Protein AF-A0AAV4SF24-F1 (afdb_monomer_lite)

InterPro domains:
  IPR057763 Ubiquitin carboxyl-terminal hydrolase 40, ubiquitin-like domain [PF25822] (1-53)

Structure (mmCIF, N/CA/C/O backbone):
data_AF-A0AAV4SF24-F1
#
_entry.id   AF-A0AAV4SF24-F1
#
loop_
_atom_site.group_PDB
_atom_site.id
_atom_site.type_symbol
_atom_site.label_atom_id
_atom_site.label_alt_id
_atom_site.label_comp_id
_atom_site.label_asym_id
_atom_site.label_entity_id
_atom_site.label_seq_id
_atom_site.pdbx_PDB_ins_code
_atom_site.Cartn_x
_atom_site.Cartn_y
_atom_site.Cartn_z
_atom_site.occupancy
_atom_site.B_iso_or_equiv
_atom_site.auth_seq_id
_atom_site.auth_comp_id
_atom_site.auth_asym_id
_atom_site.auth_atom_id
_atom_site.pdbx_PDB_model_num
ATOM 1 N N . MET A 1 1 ? -24.860 -4.992 15.283 1.00 58.94 1 MET A N 1
ATOM 2 C CA . MET A 1 1 ? -24.586 -3.551 15.070 1.00 58.94 1 MET A CA 1
ATOM 3 C C . MET A 1 1 ? -24.729 -3.196 13.600 1.00 58.94 1 MET A C 1
ATOM 5 O O . MET A 1 1 ? -25.672 -2.489 13.287 1.00 58.94 1 MET A O 1
ATOM 9 N N . LEU A 1 2 ? -23.929 -3.767 12.689 1.00 62.00 2 LEU A N 1
ATOM 10 C CA . LEU A 1 2 ? -24.144 -3.606 11.238 1.00 62.00 2 LEU A CA 1
ATOM 11 C C . LEU A 1 2 ? -25.555 -4.046 10.794 1.00 62.00 2 LEU A C 1
ATOM 13 O O . LEU A 1 2 ? -26.208 -3.340 10.036 1.00 62.00 2 LEU A O 1
ATOM 17 N N . SER A 1 3 ? -26.094 -5.108 11.404 1.00 62.72 3 SER A N 1
ATOM 18 C CA . SER A 1 3 ? -27.477 -5.568 11.199 1.00 62.72 3 SER A CA 1
ATOM 19 C C . SER A 1 3 ? -28.565 -4.535 11.524 1.00 62.72 3 SER A C 1
ATOM 21 O O . SER A 1 3 ? -29.631 -4.577 10.921 1.00 62.72 3 SER A O 1
ATOM 23 N N . ILE A 1 4 ? -28.311 -3.598 12.447 1.00 68.69 4 ILE A N 1
ATOM 24 C CA . ILE A 1 4 ? -29.251 -2.515 12.792 1.00 68.69 4 ILE A CA 1
ATOM 25 C C . ILE A 1 4 ? -29.275 -1.470 11.670 1.00 68.69 4 ILE A C 1
ATOM 27 O O . ILE A 1 4 ? -30.323 -0.914 11.366 1.00 68.69 4 ILE A O 1
ATOM 31 N N . ALA A 1 5 ? -28.130 -1.255 11.018 1.00 65.06 5 ALA A N 1
ATOM 32 C CA . ALA A 1 5 ? -28.003 -0.418 9.829 1.00 65.06 5 ALA A CA 1
ATOM 33 C C . ALA A 1 5 ? -28.356 -1.162 8.522 1.00 65.06 5 ALA A C 1
ATOM 35 O O . ALA A 1 5 ? -28.246 -0.584 7.446 1.00 65.06 5 ALA A O 1
ATOM 36 N N . GLY A 1 6 ? -28.761 -2.439 8.590 1.00 70.62 6 GLY A N 1
ATOM 37 C CA . GLY A 1 6 ? -29.021 -3.274 7.411 1.00 70.62 6 GLY A CA 1
ATOM 38 C C . GLY A 1 6 ? -27.765 -3.645 6.610 1.00 70.62 6 GLY A C 1
ATOM 39 O O . GLY A 1 6 ? -27.873 -4.070 5.463 1.00 70.62 6 GLY A O 1
ATOM 40 N N . LEU A 1 7 ? -26.582 -3.480 7.200 1.00 72.00 7 LEU A N 1
ATOM 41 C CA . LEU A 1 7 ? -25.290 -3.732 6.572 1.00 72.00 7 LEU A CA 1
ATOM 42 C C . LEU A 1 7 ? -24.773 -5.122 6.955 1.00 72.00 7 LEU A C 1
ATOM 44 O O . LEU A 1 7 ? -24.902 -5.546 8.104 1.00 72.00 7 LEU A O 1
ATOM 48 N N . ASN A 1 8 ? -24.164 -5.816 5.993 1.00 65.56 8 ASN A N 1
ATOM 49 C CA . ASN A 1 8 ? -23.582 -7.146 6.163 1.00 65.56 8 ASN A CA 1
ATOM 50 C C . ASN A 1 8 ? -22.185 -7.207 5.523 1.00 65.56 8 ASN A C 1
ATOM 52 O O . ASN A 1 8 ? -21.940 -6.564 4.502 1.00 65.56 8 ASN A O 1
ATOM 56 N N . GLY A 1 9 ? -21.306 -8.033 6.095 1.00 68.06 9 GLY A N 1
ATOM 57 C CA . GLY A 1 9 ? -19.954 -8.299 5.588 1.00 68.06 9 GLY A CA 1
ATOM 58 C C . GLY A 1 9 ? -18.859 -7.407 6.182 1.00 68.06 9 GLY A C 1
ATOM 59 O O . GLY A 1 9 ? -19.124 -6.545 7.017 1.00 68.06 9 GLY A O 1
ATOM 60 N N . ASP A 1 10 ? -17.629 -7.615 5.704 1.00 66.94 10 ASP A N 1
ATOM 61 C CA . ASP A 1 10 ? -16.391 -7.030 6.259 1.00 66.94 10 ASP A CA 1
ATOM 62 C C . ASP A 1 10 ? -15.977 -5.715 5.568 1.00 66.94 10 ASP A C 1
ATOM 64 O O . ASP A 1 10 ? -14.855 -5.231 5.715 1.00 66.94 10 ASP A O 1
ATOM 68 N N . ALA A 1 11 ? -16.879 -5.146 4.767 1.00 69.38 11 ALA A N 1
ATOM 69 C CA . ALA A 1 11 ? -16.660 -3.924 3.994 1.00 69.38 11 ALA A CA 1
ATOM 70 C C . ALA A 1 11 ? -17.030 -2.650 4.769 1.00 69.38 11 ALA A C 1
ATOM 72 O O . ALA A 1 11 ? -17.145 -1.587 4.169 1.00 69.38 11 ALA A O 1
ATOM 73 N N . TRP A 1 12 ? -17.253 -2.749 6.078 1.00 74.88 12 TRP A N 1
ATOM 74 C CA . TRP A 1 12 ? -17.716 -1.643 6.907 1.00 74.88 12 TRP A CA 1
ATOM 75 C C . TRP A 1 12 ? -16.908 -1.574 8.189 1.00 74.88 12 TRP A C 1
ATOM 77 O O . TRP A 1 12 ? -16.626 -2.598 8.811 1.00 74.88 12 TRP A O 1
ATOM 87 N N . HIS A 1 13 ? -16.599 -0.360 8.623 1.00 73.62 13 HIS A N 1
ATOM 88 C CA . HIS A 1 13 ? -15.942 -0.134 9.898 1.00 73.62 13 HIS A CA 1
ATOM 89 C C . HIS A 1 13 ? -16.548 1.037 10.656 1.00 73.62 13 HIS A C 1
ATOM 91 O O . HIS A 1 13 ? -17.236 1.889 10.092 1.00 73.62 13 HIS A O 1
ATOM 97 N N . LEU A 1 14 ? -16.298 1.062 11.963 1.00 76.38 14 LEU A N 1
ATOM 98 C CA . LEU A 1 14 ? -16.835 2.069 12.862 1.00 76.38 14 LEU A CA 1
ATOM 99 C C . LEU A 1 14 ? -15.742 3.085 13.211 1.00 76.38 14 LEU A C 1
ATOM 101 O O . LEU A 1 14 ? -14.572 2.734 13.390 1.00 76.38 14 LEU A O 1
ATOM 105 N N . ARG A 1 15 ? -16.116 4.358 13.313 1.00 75.56 15 ARG A N 1
ATOM 106 C CA . ARG A 1 15 ? -15.267 5.403 13.889 1.00 75.56 15 ARG A CA 1
ATOM 107 C C . ARG A 1 15 ? -16.042 6.185 14.936 1.00 75.56 15 ARG A C 1
ATOM 109 O O . ARG A 1 15 ? -17.243 6.412 14.782 1.00 75.56 15 ARG A O 1
ATOM 116 N N . LYS A 1 16 ? -15.353 6.633 15.983 1.00 79.31 16 LYS A N 1
ATOM 117 C CA . LYS A 1 16 ? -15.875 7.685 16.859 1.00 79.31 16 LYS A CA 1
ATOM 118 C C . LYS A 1 16 ? -15.962 8.982 16.070 1.00 79.31 16 LYS A C 1
ATOM 120 O O . LYS A 1 16 ? -15.146 9.226 15.179 1.00 79.31 16 LYS A O 1
ATOM 125 N N . THR A 1 17 ? -16.926 9.818 16.418 1.00 77.69 17 THR A N 1
ATOM 126 C CA . THR A 1 17 ? -17.007 11.178 15.888 1.00 77.69 17 THR A CA 1
ATOM 127 C C . THR A 1 17 ? -16.715 12.200 16.974 1.00 77.69 17 THR A C 1
ATOM 129 O O . THR A 1 17 ? -17.092 12.004 18.131 1.00 77.69 17 THR A O 1
ATOM 132 N N . ASN A 1 18 ? -16.085 13.317 16.612 1.00 75.75 18 ASN A N 1
ATOM 133 C CA . ASN A 1 18 ? -16.042 14.483 17.491 1.00 75.75 18 ASN A CA 1
ATOM 134 C C . ASN A 1 18 ? -17.443 15.114 17.638 1.00 75.75 18 ASN A C 1
ATOM 136 O O . ASN A 1 18 ? -18.414 14.696 17.008 1.00 75.75 18 ASN A O 1
ATOM 140 N N . TRP A 1 19 ? -17.550 16.155 18.466 1.00 72.38 19 TRP A N 1
ATOM 141 C CA . TRP A 1 19 ? -18.807 16.888 18.670 1.00 72.38 19 TRP A CA 1
ATOM 142 C C . TRP A 1 19 ? -19.406 17.461 17.371 1.00 72.38 19 TRP A C 1
ATOM 144 O O . TRP A 1 19 ? -20.617 17.633 17.270 1.00 72.38 19 TRP A O 1
ATOM 154 N N . CYS A 1 20 ? -18.565 17.733 16.370 1.00 71.62 20 CYS A N 1
ATOM 155 C CA . CYS A 1 20 ? -18.965 18.249 15.063 1.00 71.62 20 CYS A CA 1
ATOM 156 C C . CYS A 1 20 ? -19.341 17.142 14.058 1.00 71.62 20 CYS A C 1
ATOM 158 O O . CYS A 1 20 ? -19.671 17.459 12.919 1.00 71.62 20 CYS A O 1
ATOM 160 N N . GLY A 1 21 ? -19.300 15.864 14.454 1.00 66.50 21 GLY A N 1
ATOM 161 C CA . GLY A 1 21 ? -19.617 14.727 13.585 1.00 66.50 21 GLY A CA 1
ATOM 162 C C . GLY A 1 21 ? -18.462 14.258 12.694 1.00 66.50 21 GLY A C 1
ATOM 163 O O . GLY A 1 21 ? -18.669 13.398 11.841 1.00 66.50 21 GLY A O 1
ATOM 164 N N . GLU A 1 22 ? -17.248 14.781 12.873 1.00 72.38 22 GLU A N 1
ATOM 165 C CA . GLU A 1 22 ? -16.089 14.374 12.073 1.00 72.38 22 GLU A CA 1
ATOM 166 C C . GLU A 1 22 ? -15.452 13.098 12.641 1.00 72.38 22 GLU A C 1
ATOM 168 O O . GLU A 1 22 ? -15.314 12.982 13.865 1.00 72.38 22 GLU A O 1
ATOM 173 N N . PRO A 1 23 ? -15.028 12.151 11.786 1.00 73.38 23 PRO A N 1
ATOM 174 C CA . PRO A 1 23 ? -14.437 10.892 12.223 1.00 73.38 23 PRO A CA 1
ATOM 175 C C . PRO A 1 23 ? -13.079 11.120 12.903 1.00 73.38 23 PRO A C 1
ATOM 177 O O . PRO A 1 23 ? -12.188 11.745 12.330 1.00 73.38 23 PRO A O 1
ATOM 180 N N . THR A 1 24 ? -12.900 10.580 14.108 1.00 73.94 24 THR A N 1
ATOM 181 C CA . THR A 1 24 ? -11.680 10.735 14.915 1.00 73.94 24 THR A CA 1
ATOM 182 C C . THR A 1 24 ? -10.961 9.411 15.135 1.00 73.94 24 THR A C 1
ATOM 184 O O . THR A 1 24 ? -9.950 9.135 14.494 1.00 73.94 24 THR A O 1
ATOM 187 N N . GLU A 1 25 ? -11.458 8.593 16.057 1.00 71.69 25 GLU A N 1
ATOM 188 C CA . GLU A 1 25 ? -10.808 7.354 16.471 1.00 71.69 25 GLU A CA 1
ATOM 189 C C . GLU A 1 25 ? -11.403 6.169 15.715 1.00 71.69 25 GLU A C 1
ATOM 191 O O . GLU A 1 25 ? -12.621 6.014 15.629 1.00 71.69 25 GLU A O 1
ATOM 196 N N . GLN A 1 26 ? -10.533 5.340 15.147 1.00 69.69 26 GLN A N 1
ATOM 197 C CA . GLN A 1 26 ? -10.937 4.137 14.440 1.00 69.69 26 GLN A CA 1
ATOM 198 C C . GLN A 1 26 ? -11.147 2.987 15.411 1.00 69.69 26 GLN A C 1
ATOM 200 O O . GLN A 1 26 ? -10.272 2.693 16.223 1.00 69.69 26 GLN A O 1
ATOM 205 N N . LEU A 1 27 ? -12.287 2.323 15.258 1.00 68.38 27 LEU A N 1
ATOM 206 C CA . LEU A 1 27 ? -12.701 1.216 16.093 1.00 68.38 27 LEU A CA 1
ATOM 207 C C . LEU A 1 27 ? -12.433 -0.118 15.373 1.00 68.38 27 LEU A C 1
ATOM 209 O O . LEU A 1 27 ? -12.846 -0.336 14.231 1.00 68.38 27 LEU A O 1
ATOM 213 N N . SER A 1 28 ? -11.659 -0.976 16.027 1.00 61.16 28 SER A N 1
ATOM 214 C CA . SER A 1 28 ? -11.291 -2.337 15.660 1.00 61.16 28 SER A CA 1
ATOM 215 C C . SER A 1 28 ? -12.329 -3.318 16.209 1.00 61.16 28 SER A C 1
ATOM 217 O O . SER A 1 28 ? -12.232 -3.782 17.343 1.00 61.16 28 SER A O 1
ATOM 219 N N . LEU A 1 29 ? -13.266 -3.724 15.355 1.00 62.81 29 LEU A N 1
ATOM 220 C CA . LEU A 1 29 ? -14.307 -4.702 15.692 1.00 62.81 29 LEU A CA 1
ATOM 221 C C . LEU A 1 29 ? -13.832 -6.172 15.639 1.00 62.81 29 LEU A C 1
ATOM 223 O O . LEU A 1 29 ? -14.670 -7.074 15.629 1.00 62.81 29 LEU A O 1
ATOM 227 N N . ASP A 1 30 ? -12.517 -6.434 15.601 1.00 56.25 30 ASP A N 1
ATOM 228 C CA . ASP A 1 30 ? -11.919 -7.781 15.541 1.00 56.25 30 ASP A CA 1
ATOM 229 C C . ASP A 1 30 ? -12.173 -8.579 16.839 1.00 56.25 30 ASP A C 1
ATOM 231 O O . ASP A 1 30 ? -11.292 -8.753 17.679 1.00 56.25 30 ASP A O 1
ATOM 235 N N . GLY A 1 31 ? -13.403 -9.070 17.018 1.00 51.69 31 GLY A N 1
ATOM 236 C CA . GLY A 1 31 ? -13.809 -9.930 18.136 1.00 51.69 31 GLY A CA 1
ATOM 237 C C . GLY A 1 31 ? -13.926 -9.231 19.494 1.00 51.69 31 GLY A C 1
ATOM 238 O O . GLY A 1 31 ? -14.080 -9.909 20.508 1.00 51.69 31 GLY A O 1
ATOM 239 N N . VAL A 1 32 ? -13.857 -7.901 19.516 1.00 54.00 32 VAL A N 1
ATOM 240 C CA . VAL A 1 32 ? -13.859 -7.071 20.725 1.00 54.00 32 VAL A CA 1
ATOM 241 C C . VAL A 1 32 ? -15.213 -6.369 20.856 1.00 54.00 32 VAL A C 1
ATOM 243 O O . VAL A 1 32 ? -15.800 -5.940 19.859 1.00 54.00 32 VAL A O 1
ATOM 246 N N . THR A 1 33 ? -15.762 -6.309 22.071 1.00 57.72 33 THR A N 1
ATOM 247 C CA . THR A 1 33 ? -17.051 -5.642 22.304 1.00 57.72 33 THR A CA 1
ATOM 248 C C . THR A 1 33 ? -16.870 -4.123 22.316 1.00 57.72 33 THR A C 1
ATOM 250 O O . THR A 1 33 ? -15.799 -3.623 22.635 1.00 57.72 33 THR A O 1
ATOM 253 N N . ILE A 1 34 ? -17.911 -3.353 21.983 1.00 57.78 34 ILE A N 1
ATOM 254 C CA . ILE A 1 34 ? -17.844 -1.876 22.008 1.00 57.78 34 ILE A CA 1
ATOM 255 C C . ILE A 1 34 ? -17.459 -1.343 23.400 1.00 57.78 34 ILE A C 1
ATOM 257 O O . ILE A 1 34 ? -16.804 -0.307 23.513 1.00 57.78 34 ILE A O 1
ATOM 261 N N . ASP A 1 35 ? -17.812 -2.090 24.447 1.00 57.09 35 ASP A N 1
ATOM 262 C CA . ASP A 1 35 ? -17.460 -1.787 25.834 1.00 57.09 35 ASP A CA 1
ATOM 263 C C . ASP A 1 35 ? -15.942 -1.871 26.081 1.00 57.09 35 ASP A C 1
ATOM 265 O O . ASP A 1 35 ? -15.389 -1.087 26.855 1.00 57.09 35 ASP A O 1
ATOM 269 N N . ASP A 1 36 ? -15.244 -2.760 25.371 1.00 57.97 36 ASP A N 1
ATOM 270 C CA . ASP A 1 36 ? -13.788 -2.915 25.444 1.00 57.97 36 ASP A CA 1
ATOM 271 C C . ASP A 1 36 ? -13.037 -1.830 24.644 1.00 57.97 36 ASP A C 1
ATOM 273 O O . ASP A 1 36 ? -11.848 -1.596 24.867 1.00 57.97 36 ASP A O 1
ATOM 277 N N . GLU A 1 37 ? -13.717 -1.117 23.739 1.00 61.72 37 GLU A N 1
ATOM 278 C CA . GLU A 1 37 ? -13.140 -0.040 22.921 1.00 61.72 37 GLU A CA 1
ATOM 279 C C . GLU A 1 37 ? -13.241 1.363 23.546 1.00 61.72 37 GLU A C 1
ATOM 281 O O . GLU A 1 37 ? -13.063 2.397 22.883 1.00 61.72 37 GLU A O 1
ATOM 286 N N . ASN A 1 38 ? -13.475 1.417 24.861 1.00 62.75 38 ASN A N 1
ATOM 287 C CA . ASN A 1 38 ? -13.535 2.662 25.628 1.00 62.75 38 ASN A CA 1
ATOM 288 C C . ASN A 1 38 ? -14.555 3.656 25.033 1.00 62.75 38 ASN A C 1
ATOM 290 O O . ASN A 1 38 ? -14.321 4.868 25.022 1.00 62.75 38 ASN A O 1
ATOM 294 N N . VAL A 1 39 ? -15.652 3.133 24.476 1.00 67.12 39 VAL A N 1
ATOM 295 C CA . VAL A 1 39 ? -16.786 3.925 23.999 1.00 67.12 39 VAL A CA 1
ATOM 296 C C . VAL A 1 39 ? -17.681 4.229 25.193 1.00 67.12 39 VAL A C 1
ATOM 298 O O . VAL A 1 39 ? -18.156 3.325 25.880 1.00 67.12 39 VAL A O 1
ATOM 301 N N . LYS A 1 40 ? -17.900 5.512 25.477 1.00 70.88 40 LYS A N 1
ATOM 302 C CA . LYS A 1 40 ? -18.718 5.942 26.621 1.00 70.88 40 LYS A CA 1
ATOM 303 C C . LYS A 1 40 ? -20.170 6.161 26.218 1.00 70.88 40 LYS A C 1
ATOM 305 O O . LYS A 1 40 ? -20.488 6.511 25.084 1.00 70.88 40 LYS A O 1
ATOM 310 N N . HIS A 1 41 ? -21.071 6.012 27.188 1.00 68.00 41 HIS A N 1
ATOM 311 C CA . HIS A 1 41 ? -22.482 6.330 26.994 1.00 68.00 41 HIS A CA 1
ATOM 312 C C . HIS A 1 41 ? -22.653 7.804 26.580 1.00 68.00 41 HIS A C 1
ATOM 314 O O . HIS A 1 41 ? -22.213 8.701 27.299 1.00 68.00 41 HIS A O 1
ATOM 320 N N . GLY A 1 42 ? -23.290 8.039 25.429 1.00 71.25 42 GLY A N 1
ATOM 321 C CA . GLY A 1 42 ? -23.486 9.372 24.846 1.00 71.25 42 GLY A CA 1
ATOM 322 C C . GLY A 1 42 ? -22.470 9.770 23.768 1.00 71.25 42 GLY A C 1
ATOM 323 O O . GLY A 1 42 ? -22.599 10.855 23.206 1.00 71.25 42 GLY A O 1
ATOM 324 N N . GLU A 1 43 ? -21.483 8.925 23.453 1.00 73.62 43 GLU A N 1
ATOM 325 C CA . GLU A 1 43 ? -20.592 9.142 22.307 1.00 73.62 43 GLU A CA 1
ATOM 326 C C . GLU A 1 43 ? -21.286 8.793 20.981 1.00 73.62 43 GLU A C 1
ATOM 328 O O . GLU A 1 43 ? -22.034 7.819 20.881 1.00 73.62 43 GLU A O 1
ATOM 333 N N . ASN A 1 44 ? -21.024 9.599 19.949 1.00 77.75 44 ASN A N 1
ATOM 334 C CA . ASN A 1 44 ? -21.552 9.394 18.604 1.00 77.75 44 ASN A CA 1
ATOM 335 C C . ASN A 1 44 ? -20.572 8.556 17.770 1.00 77.75 44 ASN A C 1
ATOM 337 O O . ASN A 1 44 ? -19.356 8.777 17.800 1.00 77.75 44 ASN A O 1
ATOM 341 N N . LEU A 1 45 ? -21.118 7.601 17.018 1.00 78.31 45 LEU A N 1
ATOM 342 C CA . LEU A 1 45 ? -20.371 6.677 16.169 1.00 78.31 45 LEU A CA 1
ATOM 343 C C . LEU A 1 45 ? -20.846 6.823 14.723 1.00 78.31 45 LEU A C 1
ATOM 345 O O . LEU A 1 45 ? -22.044 6.961 14.472 1.00 78.31 45 LEU A O 1
ATOM 349 N N . ILE A 1 46 ? -19.913 6.751 13.779 1.00 78.75 46 ILE A N 1
ATOM 350 C CA . ILE A 1 46 ? -20.197 6.733 12.345 1.00 78.75 46 ILE A CA 1
ATOM 351 C C . ILE A 1 46 ? -19.759 5.401 11.744 1.00 78.75 46 ILE A C 1
ATOM 353 O O . ILE A 1 46 ? -18.708 4.860 12.093 1.00 78.75 46 ILE A O 1
ATOM 357 N N . ILE A 1 47 ? -20.580 4.875 10.838 1.00 77.62 47 ILE A N 1
ATOM 358 C CA . ILE A 1 47 ? -20.246 3.716 10.013 1.00 77.62 47 ILE A CA 1
ATOM 359 C C . ILE A 1 47 ? -19.679 4.241 8.696 1.00 77.62 47 ILE A C 1
ATOM 361 O O . ILE A 1 47 ? -20.312 5.071 8.044 1.00 77.62 47 ILE A O 1
ATOM 365 N N . MET A 1 48 ? -18.506 3.755 8.305 1.00 73.19 48 MET A N 1
ATOM 366 C CA . MET A 1 48 ? -17.879 4.084 7.028 1.00 73.19 48 MET A CA 1
ATOM 367 C C . MET A 1 48 ? -17.647 2.823 6.202 1.00 73.19 48 MET A C 1
ATOM 369 O O . MET A 1 48 ? -17.370 1.749 6.742 1.00 73.19 48 MET A O 1
ATOM 373 N N . GLU A 1 49 ? -17.767 2.966 4.886 1.00 75.56 49 GLU A N 1
ATOM 374 C CA . GLU A 1 49 ? -17.430 1.916 3.929 1.00 75.56 49 GLU A CA 1
ATOM 375 C C . GLU A 1 49 ? -15.903 1.752 3.838 1.00 75.56 49 GLU A C 1
ATOM 377 O O . GLU A 1 49 ? -15.148 2.723 3.922 1.00 75.56 49 GLU A O 1
ATOM 382 N N . GLY A 1 50 ? -15.445 0.513 3.689 1.00 66.94 50 GLY A N 1
ATOM 383 C CA . GLY A 1 50 ? -14.042 0.126 3.597 1.00 66.94 50 GLY A CA 1
ATOM 384 C C . GLY A 1 50 ? -13.642 -0.891 4.664 1.00 66.94 50 GLY A C 1
ATOM 385 O O . GLY A 1 50 ? -14.054 -0.805 5.823 1.00 66.94 50 GLY A O 1
ATOM 386 N N . ARG A 1 51 ? -12.798 -1.849 4.270 1.00 67.88 51 ARG A N 1
ATOM 387 C CA . ARG A 1 51 ? -12.156 -2.785 5.196 1.00 67.88 51 ARG A CA 1
ATOM 388 C C . ARG A 1 51 ? -10.949 -2.107 5.831 1.00 67.88 51 ARG A C 1
ATOM 390 O O . ARG A 1 51 ? -10.115 -1.537 5.131 1.00 67.88 51 ARG A O 1
ATOM 397 N N . LEU A 1 52 ? -10.844 -2.188 7.152 1.00 65.06 52 LEU A N 1
ATOM 398 C CA . LEU A 1 52 ? -9.655 -1.717 7.848 1.00 65.06 52 LEU A CA 1
ATOM 399 C C . LEU A 1 52 ? -8.531 -2.744 7.704 1.00 65.06 52 LEU A C 1
ATOM 401 O O . LEU A 1 52 ? -8.793 -3.939 7.867 1.00 65.06 52 LEU A O 1
ATOM 405 N N . PRO A 1 53 ? -7.287 -2.305 7.448 1.00 65.31 53 PRO A N 1
ATOM 406 C CA . PRO A 1 53 ? -6.140 -3.190 7.561 1.00 65.31 53 PRO A CA 1
ATOM 407 C C . PRO A 1 53 ? -6.109 -3.754 8.980 1.00 65.31 53 PRO A C 1
ATOM 409 O O . PRO A 1 53 ? -6.302 -3.008 9.949 1.00 65.31 53 PRO A O 1
ATOM 412 N N . VAL A 1 54 ? -5.850 -5.055 9.110 1.00 71.81 54 VAL A N 1
ATOM 413 C CA . VAL A 1 54 ? -5.705 -5.685 10.429 1.00 71.81 54 VAL A CA 1
ATOM 414 C C . VAL A 1 54 ? -4.621 -4.938 11.208 1.00 71.81 54 VAL A C 1
ATOM 416 O O . VAL A 1 54 ? -3.630 -4.479 10.631 1.00 71.81 54 VAL A O 1
ATOM 419 N N . LYS A 1 55 ? -4.776 -4.789 12.527 1.00 72.62 55 LYS A N 1
ATOM 420 C CA . LYS A 1 55 ? -3.785 -4.083 13.352 1.00 72.62 55 LYS A CA 1
ATOM 421 C C . LYS A 1 55 ? -2.379 -4.632 13.086 1.00 72.62 55 LYS A C 1
ATOM 423 O O . LYS A 1 55 ? -2.107 -5.811 13.285 1.00 72.62 55 LYS A O 1
ATOM 428 N N . GLY A 1 56 ? -1.475 -3.750 12.664 1.00 78.75 56 GLY A N 1
ATOM 429 C CA . GLY A 1 56 ? -0.113 -4.131 12.289 1.00 78.75 56 GLY A CA 1
ATOM 430 C C . GLY A 1 56 ? 0.117 -4.284 10.786 1.00 78.75 56 GLY A C 1
ATOM 431 O O . GLY A 1 56 ? 1.267 -4.434 10.398 1.00 78.75 56 GLY A O 1
ATOM 432 N N . TYR A 1 57 ? -0.913 -4.178 9.949 1.00 83.94 57 TYR A N 1
ATOM 433 C CA . TYR A 1 57 ? -0.816 -4.176 8.490 1.00 83.94 57 TYR A CA 1
ATOM 434 C C . TYR A 1 57 ? -0.999 -2.767 7.918 1.00 83.94 57 TYR A C 1
ATOM 436 O O . TYR A 1 57 ? -1.567 -1.879 8.555 1.00 83.94 57 TYR A O 1
ATOM 444 N N . LEU A 1 58 ? -0.451 -2.561 6.726 1.00 86.19 58 LEU A N 1
ATOM 445 C CA . LEU A 1 58 ? -0.488 -1.328 5.954 1.00 86.19 58 LEU A CA 1
ATOM 446 C C . LEU A 1 58 ? -1.072 -1.623 4.577 1.00 86.19 58 LEU A C 1
ATOM 448 O O . LEU A 1 58 ? -0.709 -2.630 3.968 1.00 86.19 58 LEU A O 1
ATOM 452 N N . THR A 1 59 ? -1.925 -0.730 4.082 1.00 87.75 59 THR A N 1
ATOM 453 C CA . THR A 1 59 ? -2.508 -0.799 2.737 1.00 87.75 59 THR A CA 1
ATOM 454 C C . THR A 1 59 ? -1.981 0.333 1.869 1.00 87.75 59 THR A C 1
ATOM 456 O O . THR A 1 59 ? -2.029 1.494 2.268 1.00 87.75 59 THR A O 1
ATOM 459 N N . PHE A 1 60 ? -1.491 0.004 0.676 1.00 87.31 60 PHE A N 1
ATOM 460 C CA . PHE A 1 60 ? -0.949 0.969 -0.280 1.00 87.31 60 PHE A CA 1
ATOM 461 C C . PHE A 1 60 ? -1.619 0.818 -1.638 1.00 87.31 60 PHE A C 1
ATOM 463 O O . PHE A 1 60 ? -1.702 -0.296 -2.158 1.00 87.31 60 PHE A O 1
ATOM 470 N N . SER A 1 61 ? -2.001 1.933 -2.255 1.00 87.25 61 SER A N 1
ATOM 471 C CA . SER A 1 61 ? -2.271 1.977 -3.690 1.00 87.25 61 SER A CA 1
ATOM 472 C C . SER A 1 61 ? -0.948 2.126 -4.437 1.00 87.25 61 SER A C 1
ATOM 474 O O . SER A 1 61 ? -0.242 3.127 -4.309 1.00 87.25 61 SER A O 1
ATOM 476 N N . ILE A 1 62 ? -0.589 1.133 -5.245 1.00 88.94 62 ILE A N 1
ATOM 477 C CA . ILE A 1 62 ? 0.649 1.152 -6.019 1.00 88.94 62 ILE A CA 1
ATOM 478 C C . ILE A 1 62 ? 0.382 1.766 -7.388 1.00 88.94 62 ILE A C 1
ATOM 480 O O . ILE A 1 62 ? -0.446 1.281 -8.161 1.00 88.94 62 ILE A O 1
ATOM 484 N N . TRP A 1 63 ? 1.143 2.810 -7.706 1.00 85.69 63 TRP A N 1
ATOM 485 C CA . TRP A 1 63 ? 1.071 3.524 -8.974 1.00 85.69 63 TRP A CA 1
ATOM 486 C C . TRP A 1 63 ? 2.413 3.459 -9.694 1.00 85.69 63 TRP A C 1
ATOM 488 O O . TRP A 1 63 ? 3.470 3.683 -9.098 1.00 85.69 63 TRP A O 1
ATOM 498 N N . LEU A 1 64 ? 2.369 3.184 -10.992 1.00 80.50 64 LEU A N 1
ATOM 499 C CA . LEU A 1 64 ? 3.503 3.335 -11.885 1.00 80.50 64 LEU A CA 1
ATOM 500 C C . LEU A 1 64 ? 3.508 4.765 -12.421 1.00 80.50 64 LEU A C 1
ATOM 502 O O . LEU A 1 64 ? 2.567 5.185 -13.095 1.00 80.50 64 LEU A O 1
ATOM 506 N N . PHE A 1 65 ? 4.576 5.502 -12.124 1.00 72.81 65 PHE A N 1
ATOM 507 C CA . PHE A 1 65 ? 4.831 6.803 -12.730 1.00 72.81 65 PHE A CA 1
ATOM 508 C C . PHE A 1 65 ? 5.709 6.617 -13.970 1.00 72.81 65 PHE A C 1
ATOM 510 O O . PHE A 1 65 ? 6.867 6.209 -13.833 1.00 72.81 65 PHE A O 1
ATOM 517 N N . PRO A 1 66 ? 5.177 6.882 -15.172 1.00 64.19 66 PRO A N 1
ATOM 518 C CA . PRO A 1 66 ? 5.944 6.795 -16.401 1.00 64.19 66 PRO A CA 1
ATOM 519 C C . PRO A 1 66 ? 6.964 7.940 -16.487 1.00 64.19 66 PRO A C 1
ATOM 521 O O . PRO A 1 66 ? 6.642 9.044 -16.910 1.00 64.19 66 PRO A O 1
ATOM 524 N N . THR A 1 67 ? 8.218 7.705 -16.104 1.00 54.94 67 THR A N 1
ATOM 525 C CA . THR A 1 67 ? 9.317 8.658 -16.354 1.00 54.94 67 THR A CA 1
ATOM 526 C C . THR A 1 67 ? 9.833 8.467 -17.786 1.00 54.94 67 THR A C 1
ATOM 528 O O . THR A 1 67 ? 10.937 7.972 -18.004 1.00 54.94 67 THR A O 1
ATOM 531 N N . PHE A 1 68 ? 9.007 8.774 -18.789 1.00 54.94 68 PHE A N 1
ATOM 532 C CA . PHE A 1 68 ? 9.299 8.484 -20.204 1.00 54.94 68 PHE A CA 1
ATOM 533 C C . PHE A 1 68 ? 9.814 9.685 -21.004 1.00 54.94 68 PHE A C 1
ATOM 535 O O . PHE A 1 68 ? 9.623 9.746 -22.215 1.00 54.94 68 PHE A O 1
ATOM 542 N N . GLU A 1 69 ? 10.537 10.616 -20.380 1.00 48.44 69 GLU A N 1
ATOM 543 C CA . GLU A 1 69 ? 11.084 11.787 -21.087 1.00 48.44 69 GLU A CA 1
ATOM 544 C C . GLU A 1 69 ? 12.130 11.448 -22.174 1.00 48.44 69 GLU A C 1
ATOM 546 O O . GLU A 1 69 ? 12.560 12.343 -22.892 1.00 48.44 69 GLU A O 1
ATOM 551 N N . ASN A 1 70 ? 12.546 10.181 -22.341 1.00 43.19 70 ASN A N 1
ATOM 552 C CA . ASN A 1 70 ? 13.684 9.840 -23.208 1.00 43.19 70 ASN A CA 1
ATOM 553 C C . ASN A 1 70 ? 13.485 8.683 -24.209 1.00 43.19 70 ASN A C 1
ATOM 555 O O . ASN A 1 70 ? 14.417 8.379 -24.951 1.00 43.19 70 ASN A O 1
ATOM 559 N N . ILE A 1 71 ? 12.313 8.035 -24.277 1.00 48.84 71 ILE A N 1
ATOM 560 C CA . ILE A 1 71 ? 12.110 6.900 -25.210 1.00 48.84 71 ILE A CA 1
ATOM 561 C C . ILE A 1 71 ? 11.881 7.390 -26.652 1.00 48.84 71 ILE A C 1
ATOM 563 O O . ILE A 1 71 ? 12.275 6.730 -27.608 1.00 48.84 71 ILE A O 1
ATOM 567 N N . SER A 1 72 ? 11.338 8.596 -26.844 1.00 44.94 72 SER A N 1
ATOM 568 C CA . SER A 1 72 ? 11.039 9.124 -28.183 1.00 44.94 72 SER A CA 1
ATOM 569 C C . SER A 1 72 ? 12.268 9.540 -29.008 1.00 44.94 72 SER A C 1
ATOM 571 O O . SER A 1 72 ? 12.119 9.799 -30.201 1.00 44.94 72 SER A O 1
ATOM 573 N N . ASN A 1 73 ? 13.475 9.579 -28.424 1.00 41.06 73 ASN A N 1
ATOM 574 C CA . ASN A 1 73 ? 14.690 10.031 -29.117 1.00 41.06 73 ASN A CA 1
ATOM 575 C C . ASN A 1 73 ? 15.753 8.948 -29.369 1.00 41.06 73 ASN A C 1
ATOM 577 O O . ASN A 1 73 ? 16.712 9.222 -30.090 1.00 41.06 73 ASN A O 1
ATOM 581 N N . SER A 1 74 ? 15.603 7.712 -28.883 1.00 41.41 74 SER A N 1
ATOM 582 C CA . SER A 1 74 ? 16.575 6.640 -29.154 1.00 41.41 74 SER A CA 1
ATOM 583 C C . SER A 1 74 ? 16.257 5.861 -30.437 1.00 41.41 74 SER A C 1
ATOM 585 O O . SER A 1 74 ? 16.277 4.631 -30.483 1.00 41.41 74 SER A O 1
ATOM 587 N N . LYS A 1 75 ? 16.057 6.566 -31.559 1.00 45.94 75 LYS A N 1
ATOM 588 C CA . LYS A 1 75 ? 16.315 5.926 -32.854 1.00 45.94 75 LYS A CA 1
ATOM 589 C C . LYS A 1 75 ? 17.825 5.741 -32.998 1.00 45.94 75 LYS A C 1
ATOM 591 O O . LYS A 1 75 ? 18.542 6.703 -33.249 1.00 45.94 75 LYS A O 1
ATOM 596 N N . ARG A 1 76 ? 18.222 4.463 -32.991 1.00 44.31 76 ARG A N 1
ATOM 597 C CA . ARG A 1 76 ? 19.492 3.862 -33.448 1.00 44.31 76 ARG A CA 1
ATOM 598 C C . ARG A 1 76 ? 20.512 3.575 -32.347 1.00 44.31 76 ARG A C 1
ATOM 600 O O . ARG A 1 76 ? 21.341 4.407 -32.008 1.00 44.31 76 ARG A O 1
ATOM 607 N N . GLY A 1 77 ? 20.540 2.299 -31.964 1.00 42.75 77 GLY A N 1
ATOM 608 C CA . GLY A 1 77 ? 21.803 1.604 -31.736 1.00 42.75 77 GLY A CA 1
ATOM 609 C C . GLY A 1 77 ? 22.134 1.278 -30.290 1.00 42.75 77 GLY A C 1
ATOM 610 O O . GLY A 1 77 ? 23.160 1.727 -29.811 1.00 42.75 77 GLY A O 1
ATOM 611 N N . SER A 1 78 ? 21.318 0.469 -29.619 1.00 43.28 78 SER A N 1
ATOM 612 C CA . SER A 1 78 ? 21.799 -0.615 -28.751 1.00 43.28 78 SER A CA 1
ATOM 613 C C . SER A 1 78 ? 20.588 -1.386 -28.236 1.00 43.28 78 SER A C 1
ATOM 615 O O . SER A 1 78 ? 19.621 -0.779 -27.790 1.00 43.28 78 SER A O 1
ATOM 617 N N . MET A 1 79 ? 20.637 -2.712 -28.341 1.00 50.47 79 MET A N 1
ATOM 618 C CA . MET A 1 79 ? 19.725 -3.635 -27.664 1.00 50.47 79 MET A CA 1
ATOM 619 C C . MET A 1 79 ? 19.604 -3.264 -26.183 1.00 50.47 79 MET A C 1
ATOM 621 O O . MET A 1 79 ? 20.620 -3.247 -25.493 1.00 50.47 79 MET A O 1
ATOM 625 N N . ASP A 1 80 ? 18.383 -3.044 -25.703 1.00 47.22 80 ASP A N 1
ATOM 626 C CA . ASP A 1 80 ? 18.044 -3.247 -24.297 1.00 47.22 80 ASP A CA 1
ATOM 627 C C . ASP A 1 80 ? 16.657 -3.901 -24.249 1.00 47.22 80 ASP A C 1
ATOM 629 O O . ASP A 1 80 ? 15.630 -3.282 -24.515 1.00 47.22 80 ASP A O 1
ATOM 633 N N . ASP A 1 81 ? 16.650 -5.200 -23.956 1.00 48.75 81 ASP A N 1
ATOM 634 C CA . ASP A 1 81 ? 15.485 -6.099 -23.861 1.00 48.75 81 ASP A CA 1
ATOM 635 C C . ASP A 1 81 ? 14.385 -5.541 -22.922 1.00 48.75 81 ASP A C 1
ATOM 637 O O . ASP A 1 81 ? 13.189 -5.786 -23.075 1.00 48.75 81 ASP A O 1
ATOM 641 N N . LEU A 1 82 ? 14.792 -4.684 -21.977 1.00 50.84 82 LEU A N 1
ATOM 642 C CA . LEU A 1 82 ? 13.916 -3.981 -21.042 1.00 50.84 82 LEU A CA 1
ATOM 643 C C . LEU A 1 82 ? 13.031 -2.923 -21.725 1.00 50.84 82 LEU A C 1
ATOM 645 O O . LEU A 1 82 ? 11.894 -2.710 -21.302 1.00 50.84 82 LEU A O 1
ATOM 649 N N . SER A 1 83 ? 13.529 -2.263 -22.776 1.00 51.81 83 SER A N 1
ATOM 650 C CA . SER A 1 83 ? 12.781 -1.240 -23.517 1.00 51.81 83 SER A CA 1
ATOM 651 C C . SER A 1 83 ? 11.567 -1.841 -24.224 1.00 51.81 83 SER A C 1
ATOM 653 O O . SER A 1 83 ? 10.500 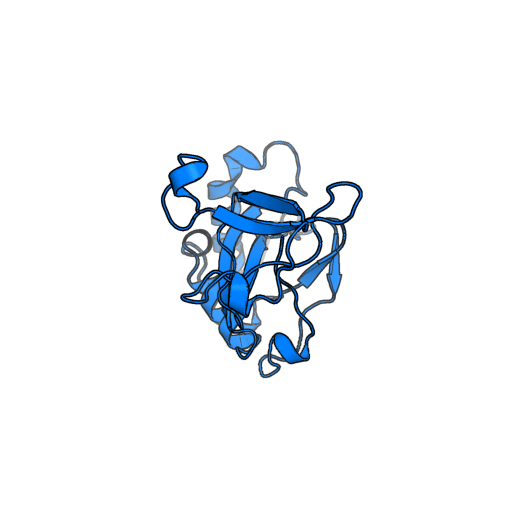-1.236 -24.215 1.00 51.81 83 SER A O 1
ATOM 655 N N . PHE A 1 84 ? 11.697 -3.068 -24.736 1.00 52.06 84 PHE A N 1
ATOM 656 C CA . PHE A 1 84 ? 10.614 -3.785 -25.412 1.00 52.06 84 PHE A CA 1
ATOM 657 C C . PHE A 1 84 ? 9.486 -4.175 -24.441 1.00 52.06 84 PHE A C 1
ATOM 659 O O . PHE A 1 84 ? 8.305 -4.011 -24.748 1.00 52.06 84 PHE A O 1
ATOM 666 N N . GLY A 1 85 ? 9.838 -4.623 -23.228 1.00 56.19 85 GLY A N 1
ATOM 667 C CA . GLY A 1 85 ? 8.860 -4.909 -22.171 1.00 56.19 85 GLY A CA 1
ATOM 668 C C . GLY A 1 85 ? 8.092 -3.660 -21.726 1.00 56.19 85 GLY A C 1
ATOM 669 O O . GLY A 1 85 ? 6.882 -3.713 -21.527 1.00 56.19 85 GLY A O 1
ATOM 670 N N . ILE A 1 86 ? 8.772 -2.513 -21.632 1.00 58.03 86 ILE A N 1
ATOM 671 C CA . ILE A 1 86 ? 8.150 -1.227 -21.283 1.00 58.03 86 ILE A CA 1
ATOM 672 C C . ILE A 1 86 ? 7.222 -0.734 -22.405 1.00 58.03 86 ILE A C 1
ATOM 674 O O . ILE A 1 86 ? 6.107 -0.301 -22.115 1.00 58.03 86 ILE A O 1
ATOM 678 N N . GLU A 1 87 ? 7.628 -0.840 -23.672 1.00 56.28 87 GLU A N 1
ATOM 679 C CA . GLU A 1 87 ? 6.777 -0.511 -24.827 1.00 56.28 87 GLU A CA 1
ATOM 680 C C . GLU A 1 87 ? 5.519 -1.392 -24.883 1.00 56.28 87 GLU A C 1
ATOM 682 O O . GLU A 1 87 ? 4.420 -0.883 -25.110 1.00 56.28 87 GLU A O 1
ATOM 687 N N . SER A 1 88 ? 5.639 -2.689 -24.575 1.00 58.69 88 SER A N 1
ATOM 688 C CA . SER A 1 88 ? 4.493 -3.602 -24.484 1.00 58.69 88 SER A CA 1
ATOM 689 C C . SER A 1 88 ? 3.512 -3.221 -23.370 1.00 58.69 88 SER A C 1
ATOM 691 O O . SER A 1 88 ? 2.303 -3.367 -23.558 1.00 58.69 88 SER A O 1
ATOM 693 N N . LEU A 1 89 ? 3.984 -2.723 -22.221 1.00 61.06 89 LEU A N 1
ATOM 694 C CA . LEU A 1 89 ? 3.092 -2.186 -21.186 1.00 61.06 89 LEU A CA 1
ATOM 695 C C . LEU A 1 89 ? 2.399 -0.921 -21.668 1.00 61.06 89 LEU A C 1
ATOM 697 O O . LEU A 1 89 ? 1.194 -0.798 -21.496 1.00 61.06 89 LEU A O 1
ATOM 701 N N . ILE A 1 90 ? 3.140 0.010 -22.276 1.00 59.06 90 ILE A N 1
ATOM 702 C CA . ILE A 1 90 ? 2.575 1.256 -22.809 1.00 59.06 90 ILE A CA 1
ATOM 703 C C . ILE A 1 90 ? 1.465 0.931 -23.799 1.00 59.06 90 ILE A C 1
ATOM 705 O O . ILE A 1 90 ? 0.430 1.579 -23.758 1.00 59.06 90 ILE A O 1
ATOM 709 N N . GLN A 1 91 ? 1.642 -0.088 -24.640 1.00 59.34 91 GLN A N 1
ATOM 710 C CA . GLN A 1 91 ? 0.619 -0.518 -25.585 1.00 59.34 91 GLN A CA 1
ATOM 711 C C . GLN A 1 91 ? -0.549 -1.244 -24.900 1.00 59.34 91 GLN A C 1
ATOM 713 O O . GLN A 1 91 ? -1.699 -0.984 -25.244 1.00 59.34 91 GLN A O 1
ATOM 718 N N . SER A 1 92 ? -0.286 -2.065 -23.876 1.00 56.91 92 SER A N 1
ATOM 719 C CA . SER A 1 92 ? -1.328 -2.690 -23.044 1.00 56.91 92 SER A CA 1
ATOM 720 C C . SER A 1 92 ? -2.154 -1.671 -22.246 1.00 56.91 92 SER A C 1
ATOM 722 O O . SER A 1 92 ? -3.326 -1.917 -21.977 1.00 56.91 92 SER A O 1
ATOM 724 N N . PHE A 1 93 ? -1.560 -0.538 -21.865 1.00 57.25 93 PHE A N 1
ATOM 725 C CA . PHE A 1 93 ? -2.221 0.593 -21.204 1.00 57.25 93 PHE A CA 1
ATOM 726 C C . PHE A 1 93 ? -2.576 1.722 -22.199 1.00 57.25 93 PHE A C 1
ATOM 728 O O . PHE A 1 93 ? -3.092 2.772 -21.803 1.00 57.25 93 PHE A O 1
ATOM 735 N N . GLY A 1 94 ? -2.314 1.516 -23.494 1.00 49.03 94 GLY A N 1
ATOM 736 C CA . GLY A 1 94 ? -2.272 2.543 -24.541 1.00 49.03 94 GLY A CA 1
ATOM 737 C C . GLY A 1 94 ? -3.622 3.181 -24.833 1.00 49.03 94 GLY A C 1
ATOM 738 O O . GLY A 1 94 ? -3.689 4.381 -25.092 1.00 49.03 94 GLY A O 1
ATOM 739 N N . ASP A 1 95 ? -4.709 2.433 -24.645 1.00 49.97 95 ASP A N 1
ATOM 740 C CA . ASP A 1 95 ? -6.070 2.968 -24.767 1.00 49.97 95 ASP A CA 1
ATOM 741 C C . ASP A 1 95 ? -6.404 4.014 -23.683 1.00 49.97 95 ASP A C 1
ATOM 743 O O . ASP A 1 95 ? -7.301 4.836 -23.870 1.00 49.97 95 ASP A O 1
ATOM 747 N N . THR A 1 96 ? -5.651 4.062 -22.573 1.00 47.59 96 THR A N 1
ATOM 748 C CA . THR A 1 96 ? -5.811 5.073 -21.503 1.00 47.59 96 THR A CA 1
ATOM 749 C C . THR A 1 96 ? -4.815 6.238 -21.550 1.00 47.59 96 THR A C 1
ATOM 751 O O . THR A 1 96 ? -5.012 7.223 -20.828 1.00 47.59 96 THR A O 1
ATOM 754 N N . LEU A 1 97 ? -3.774 6.151 -22.388 1.00 48.78 97 LEU A N 1
ATOM 755 C CA . LEU A 1 97 ? -2.641 7.091 -22.455 1.00 48.78 97 LEU A CA 1
ATOM 756 C C . LEU A 1 97 ? -2.732 8.110 -23.602 1.00 48.78 97 LEU A C 1
ATOM 758 O O . LEU A 1 97 ? -1.911 9.021 -23.668 1.00 48.78 97 LEU A O 1
ATOM 762 N N . ASN A 1 98 ? -3.744 8.011 -24.468 1.00 46.31 98 ASN A N 1
ATOM 763 C CA . ASN A 1 98 ? -3.851 8.809 -25.696 1.00 46.31 98 ASN A CA 1
ATOM 764 C C . ASN A 1 98 ? -4.031 10.333 -25.517 1.00 46.31 98 ASN A C 1
ATOM 766 O O . ASN A 1 98 ? -4.145 11.021 -26.522 1.00 46.31 98 ASN A O 1
ATOM 770 N N . ASN A 1 99 ? -4.033 10.884 -24.296 1.00 46.22 99 ASN A N 1
ATOM 771 C CA . ASN A 1 99 ? -4.138 12.338 -24.095 1.00 46.22 99 ASN A CA 1
ATOM 772 C C . ASN A 1 99 ? -3.262 12.946 -22.986 1.00 46.22 99 ASN A C 1
ATOM 774 O O . ASN A 1 99 ? -3.234 14.165 -22.883 1.00 46.22 99 ASN A O 1
ATOM 778 N N . ASP A 1 100 ? -2.525 12.166 -22.187 1.00 49.19 100 ASP A N 1
ATOM 779 C CA . ASP A 1 100 ? -1.674 12.732 -21.129 1.00 49.19 100 ASP A CA 1
ATOM 780 C C . ASP A 1 100 ? -0.457 11.842 -20.864 1.00 4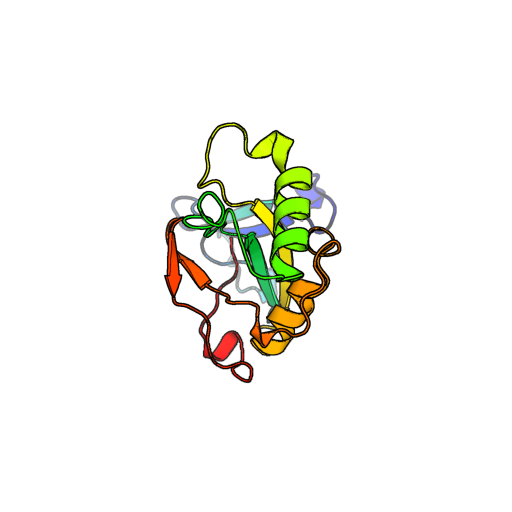9.19 100 ASP A C 1
ATOM 782 O O . ASP A 1 100 ? -0.535 10.810 -20.198 1.00 49.19 100 ASP A O 1
ATOM 786 N N . ILE A 1 101 ? 0.701 12.286 -21.351 1.00 51.03 101 ILE A N 1
ATOM 787 C CA . ILE A 1 101 ? 2.009 11.609 -21.242 1.00 51.03 101 ILE A CA 1
ATOM 788 C C . ILE A 1 101 ? 2.478 11.499 -19.767 1.00 51.03 101 ILE A C 1
ATOM 790 O O . ILE A 1 101 ? 3.420 10.778 -19.457 1.00 51.03 101 ILE A O 1
ATOM 794 N N . ASN A 1 102 ? 1.765 12.141 -18.833 1.00 54.12 102 ASN A N 1
ATOM 795 C CA . ASN A 1 102 ? 2.061 12.174 -17.397 1.00 54.12 102 ASN A CA 1
ATOM 796 C C . ASN A 1 102 ? 1.052 11.400 -16.529 1.00 54.12 102 ASN A C 1
ATOM 798 O O . ASN A 1 102 ? 1.040 11.563 -15.306 1.00 54.12 102 ASN A O 1
ATOM 802 N N . LYS A 1 103 ? 0.173 10.587 -17.124 1.00 63.94 103 LYS A N 1
ATOM 803 C CA . LYS A 1 103 ? -0.863 9.875 -16.369 1.00 63.94 103 LYS A CA 1
ATOM 804 C C . LYS A 1 103 ? -0.268 8.663 -15.645 1.00 63.94 103 LYS A C 1
ATOM 806 O O . LYS A 1 103 ? 0.231 7.732 -16.274 1.00 63.94 103 LYS A O 1
ATOM 811 N N . SER A 1 104 ? -0.309 8.678 -14.313 1.00 72.12 104 SER A N 1
ATOM 812 C CA . SER A 1 104 ? 0.082 7.536 -13.484 1.00 72.12 104 SER A CA 1
ATOM 813 C C . SER A 1 104 ? -0.865 6.354 -13.708 1.00 72.12 104 SER A C 1
ATOM 815 O O . SER A 1 104 ? -2.083 6.518 -13.804 1.00 72.12 104 SER A O 1
ATOM 817 N N . ILE A 1 105 ? -0.307 5.146 -13.785 1.00 76.00 105 ILE A N 1
ATOM 818 C CA . ILE A 1 105 ? -1.071 3.911 -14.001 1.00 76.00 105 ILE A CA 1
ATOM 819 C C . ILE A 1 105 ? -1.211 3.199 -12.659 1.00 76.00 105 ILE A C 1
ATOM 821 O O . ILE A 1 105 ? -0.204 2.888 -12.021 1.00 76.00 105 ILE A O 1
ATOM 825 N N . LYS A 1 106 ? -2.441 2.919 -12.217 1.00 82.75 106 LYS A N 1
ATOM 826 C CA . LYS A 1 106 ? -2.660 2.113 -11.008 1.00 82.75 106 LYS A CA 1
ATOM 827 C C . LYS A 1 106 ? -2.270 0.663 -11.301 1.00 82.75 106 LYS A C 1
ATOM 829 O O . LYS A 1 106 ? -2.850 0.040 -12.184 1.00 82.75 106 LYS A O 1
ATOM 834 N N . LEU A 1 107 ? -1.299 0.128 -10.564 1.00 82.94 107 LEU A N 1
ATOM 835 C CA . LEU A 1 107 ? -0.870 -1.269 -10.679 1.00 82.94 107 LEU A CA 1
ATOM 836 C C . LEU A 1 107 ? -1.721 -2.201 -9.814 1.00 82.94 107 LEU A C 1
ATOM 838 O O . LEU A 1 107 ? -1.938 -3.349 -10.195 1.00 82.94 107 LEU A O 1
ATOM 842 N N . GLY A 1 108 ? -2.202 -1.713 -8.671 1.00 85.75 108 GLY A N 1
ATOM 843 C CA . GLY A 1 108 ? -3.044 -2.471 -7.749 1.00 85.75 108 GLY A CA 1
ATOM 844 C C . GLY A 1 108 ? -2.888 -2.000 -6.310 1.00 85.75 108 GLY A C 1
ATOM 845 O O . GLY A 1 108 ? -2.085 -1.111 -6.028 1.00 85.75 108 GLY A O 1
ATOM 846 N N . ASP A 1 109 ? -3.654 -2.614 -5.417 1.00 87.81 109 ASP A N 1
ATOM 847 C CA . ASP A 1 109 ? -3.596 -2.357 -3.980 1.00 87.81 109 ASP A CA 1
ATOM 848 C C . ASP A 1 109 ? -2.825 -3.483 -3.281 1.00 87.81 109 ASP A C 1
ATOM 850 O O . ASP A 1 109 ? -2.933 -4.652 -3.656 1.00 87.81 109 ASP A O 1
ATOM 854 N N . VAL A 1 110 ? -2.011 -3.126 -2.289 1.00 88.88 110 VAL A N 1
ATOM 855 C CA . VAL A 1 110 ? -1.126 -4.047 -1.568 1.00 88.88 110 VAL A CA 1
ATOM 856 C C . VAL A 1 110 ? -1.361 -3.915 -0.071 1.00 88.88 110 VAL A C 1
ATOM 858 O O . VAL A 1 110 ? -1.199 -2.830 0.478 1.00 88.88 110 VAL A O 1
ATOM 861 N N . GLU A 1 111 ? -1.675 -5.028 0.592 1.00 90.12 111 GLU A N 1
ATOM 862 C CA . GLU A 1 111 ? -1.765 -5.125 2.053 1.00 90.12 111 GLU A CA 1
ATOM 863 C C . GLU A 1 111 ? -0.576 -5.917 2.611 1.00 90.12 111 GLU A C 1
ATOM 865 O O . GLU A 1 111 ? -0.382 -7.082 2.273 1.00 90.12 111 GLU A O 1
ATOM 870 N N . ILE A 1 112 ? 0.245 -5.299 3.458 1.00 91.12 112 ILE A N 1
ATOM 871 C CA . ILE A 1 112 ? 1.481 -5.903 3.971 1.00 91.12 112 ILE A CA 1
ATOM 872 C C . ILE A 1 112 ? 1.711 -5.542 5.440 1.00 91.12 112 ILE A C 1
ATOM 874 O O . ILE A 1 112 ? 1.353 -4.454 5.880 1.00 91.12 112 ILE A O 1
ATOM 878 N N . SER A 1 113 ? 2.337 -6.432 6.212 1.00 89.31 113 SER A N 1
ATOM 879 C CA . SER A 1 113 ? 2.681 -6.144 7.609 1.00 89.31 113 SER A CA 1
ATOM 880 C C . SER A 1 113 ? 3.626 -4.940 7.717 1.00 89.31 113 SER A C 1
ATOM 882 O O . SER A 1 113 ? 4.572 -4.781 6.945 1.00 89.31 113 SER A O 1
ATOM 884 N N . ASN A 1 114 ? 3.417 -4.095 8.724 1.00 88.31 114 ASN A N 1
ATOM 885 C CA . ASN A 1 114 ? 4.294 -2.971 9.035 1.00 88.31 114 ASN A CA 1
ATOM 886 C C . ASN A 1 114 ? 5.693 -3.428 9.497 1.00 88.31 114 ASN A C 1
ATOM 888 O O . ASN A 1 114 ? 6.650 -2.649 9.442 1.00 88.31 114 ASN A O 1
ATOM 892 N N . GLU A 1 115 ? 5.829 -4.687 9.917 1.00 91.00 115 GLU A N 1
ATOM 893 C CA . GLU A 1 115 ? 7.102 -5.306 10.288 1.00 91.00 115 GLU A CA 1
ATOM 894 C C . GLU A 1 115 ? 7.852 -5.864 9.075 1.00 91.00 115 GLU A C 1
ATOM 896 O O . GLU A 1 115 ? 9.053 -6.119 9.168 1.00 91.00 115 GLU A O 1
ATOM 901 N N . SER A 1 116 ? 7.187 -5.989 7.922 1.00 92.50 116 SER A N 1
ATOM 902 C CA . SER A 1 116 ? 7.823 -6.395 6.672 1.00 92.50 116 SER A CA 1
ATOM 903 C C . SER A 1 116 ? 8.836 -5.359 6.192 1.00 92.50 116 SER A C 1
ATOM 905 O O . SER A 1 116 ? 8.779 -4.168 6.524 1.00 92.50 116 SER A O 1
ATOM 907 N N . THR A 1 117 ? 9.794 -5.822 5.398 1.00 93.94 117 THR A N 1
ATOM 908 C CA . THR A 1 117 ? 10.869 -4.991 4.864 1.00 93.94 117 THR A CA 1
ATOM 909 C C . THR A 1 117 ? 10.500 -4.349 3.527 1.00 93.94 117 THR A C 1
ATOM 911 O O . THR A 1 117 ? 9.567 -4.759 2.836 1.00 93.94 117 THR A O 1
ATOM 914 N N . VAL A 1 118 ? 11.276 -3.345 3.108 1.00 91.88 118 VAL A N 1
ATOM 915 C CA . VAL A 1 118 ? 11.152 -2.768 1.757 1.00 91.88 118 VAL A CA 1
ATOM 916 C C . VAL A 1 118 ? 11.400 -3.823 0.670 1.00 91.88 118 VAL A C 1
ATOM 918 O O . VAL A 1 118 ? 10.833 -3.717 -0.416 1.00 91.88 118 VAL A O 1
ATOM 921 N N . ALA A 1 119 ? 12.244 -4.828 0.927 1.00 92.94 119 ALA A N 1
ATOM 922 C CA . ALA A 1 119 ? 12.446 -5.937 -0.002 1.00 92.94 119 ALA A CA 1
ATOM 923 C C . ALA A 1 119 ? 11.163 -6.752 -0.196 1.00 92.94 119 ALA A C 1
ATOM 925 O O . ALA A 1 119 ? 10.792 -7.018 -1.338 1.00 92.94 119 ALA A O 1
ATOM 926 N N . ASP A 1 120 ? 10.472 -7.074 0.897 1.00 93.38 120 ASP A N 1
ATOM 927 C CA . ASP A 1 120 ? 9.225 -7.844 0.869 1.00 93.38 120 ASP A CA 1
ATOM 928 C C . ASP A 1 120 ? 8.134 -7.089 0.111 1.00 93.38 120 ASP A C 1
ATOM 930 O O . ASP A 1 120 ? 7.500 -7.654 -0.777 1.00 93.38 120 ASP A O 1
ATOM 934 N N . LEU A 1 121 ? 7.994 -5.782 0.367 1.00 91.94 121 LEU A N 1
ATOM 935 C CA . LEU A 1 121 ? 7.062 -4.929 -0.373 1.00 91.94 121 LEU A CA 1
ATOM 936 C C . LEU A 1 121 ? 7.357 -4.937 -1.880 1.00 91.94 121 LEU A C 1
ATOM 938 O O . LEU A 1 121 ? 6.449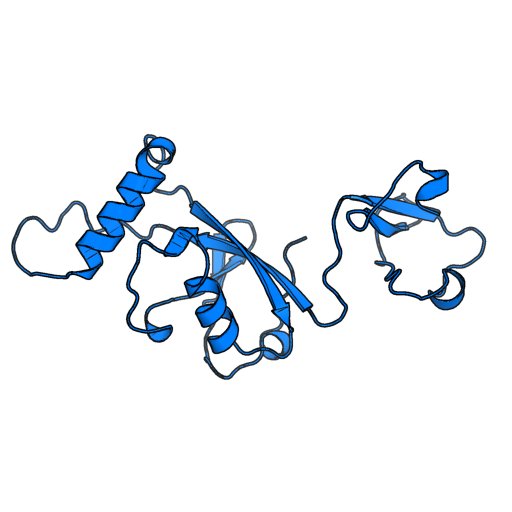 -5.081 -2.691 1.00 91.94 121 LEU A O 1
ATOM 942 N N . LYS A 1 122 ? 8.628 -4.809 -2.278 1.00 91.62 122 LYS A N 1
ATOM 943 C CA . LYS A 1 122 ? 9.006 -4.849 -3.698 1.00 91.62 122 LYS A CA 1
ATOM 944 C C . LYS A 1 122 ? 8.758 -6.212 -4.336 1.00 91.62 122 LYS A C 1
ATOM 946 O O . LYS A 1 122 ? 8.332 -6.251 -5.484 1.00 91.62 122 LYS A O 1
ATOM 951 N N . ASN A 1 123 ? 9.028 -7.301 -3.617 1.00 90.69 123 ASN A N 1
ATOM 952 C CA . ASN A 1 123 ? 8.713 -8.648 -4.088 1.00 90.69 123 ASN A CA 1
ATOM 953 C C . ASN A 1 123 ? 7.207 -8.796 -4.307 1.00 90.69 123 ASN A C 1
ATOM 955 O O . ASN A 1 123 ? 6.805 -9.289 -5.352 1.00 90.69 123 ASN A O 1
ATOM 959 N N . TYR A 1 124 ? 6.385 -8.305 -3.377 1.00 90.69 124 TYR A N 1
ATOM 960 C CA . TYR A 1 124 ? 4.934 -8.360 -3.519 1.00 90.69 124 TYR A CA 1
ATOM 961 C C . TYR A 1 124 ? 4.441 -7.521 -4.711 1.00 90.69 124 TYR A C 1
ATOM 963 O O . TYR A 1 124 ? 3.621 -7.969 -5.504 1.00 90.69 124 TYR A O 1
ATOM 971 N N . ILE A 1 125 ? 5.012 -6.335 -4.928 1.00 89.88 125 ILE A N 1
ATOM 972 C CA . ILE A 1 125 ? 4.694 -5.532 -6.116 1.00 89.88 125 ILE A CA 1
ATOM 973 C C . ILE A 1 125 ? 4.989 -6.318 -7.402 1.00 89.88 125 ILE A C 1
ATOM 975 O O . ILE A 1 125 ? 4.159 -6.322 -8.302 1.00 89.88 125 ILE A O 1
ATOM 979 N N . LEU A 1 126 ? 6.110 -7.044 -7.484 1.00 86.31 126 LEU A N 1
ATOM 980 C CA . LEU A 1 126 ? 6.435 -7.861 -8.663 1.00 86.31 126 LEU A CA 1
ATOM 981 C C . LEU A 1 126 ? 5.432 -8.988 -8.939 1.00 86.31 126 LEU A C 1
ATOM 983 O O . LEU A 1 126 ? 5.359 -9.448 -10.074 1.00 86.31 126 LEU A O 1
ATOM 987 N N . THR A 1 127 ? 4.661 -9.430 -7.944 1.00 86.88 127 THR A N 1
ATOM 988 C CA . THR A 1 127 ? 3.619 -10.447 -8.144 1.00 86.88 127 THR A CA 1
ATOM 989 C C . THR A 1 127 ? 2.273 -9.853 -8.557 1.00 86.88 127 THR A C 1
ATOM 991 O O . THR A 1 127 ? 1.319 -10.607 -8.743 1.00 86.88 127 THR A O 1
ATOM 994 N N . LEU A 1 128 ? 2.148 -8.525 -8.676 1.00 86.56 128 LEU A N 1
ATOM 995 C CA . LEU A 1 128 ? 0.897 -7.905 -9.109 1.00 86.56 128 LEU A CA 1
ATOM 996 C C . LEU A 1 128 ? 0.583 -8.305 -10.562 1.00 86.56 128 LEU A C 1
ATOM 998 O O . LEU A 1 128 ? 1.467 -8.216 -11.419 1.00 86.56 128 LEU A O 1
ATOM 1002 N N . PRO A 1 129 ? -0.673 -8.673 -10.885 1.00 82.06 129 PRO A N 1
ATOM 1003 C CA . PRO A 1 129 ? -1.054 -9.099 -12.234 1.00 82.06 129 PRO A CA 1
ATOM 1004 C C . PRO A 1 129 ? -0.701 -8.074 -13.317 1.00 82.06 129 PRO A C 1
ATOM 1006 O O . PRO A 1 129 ? -0.261 -8.443 -14.404 1.00 82.06 129 PRO A O 1
ATOM 1009 N N . SER A 1 130 ? -0.810 -6.786 -12.989 1.00 77.75 130 SER A N 1
ATOM 1010 C CA . SER A 1 130 ? -0.488 -5.656 -13.869 1.00 77.75 130 SER A CA 1
ATOM 1011 C C . SER A 1 130 ? 0.990 -5.585 -14.276 1.00 77.75 130 SER A C 1
ATOM 1013 O O . SER A 1 130 ? 1.328 -4.879 -15.221 1.00 77.75 130 SER A O 1
ATOM 1015 N N . LEU A 1 131 ? 1.875 -6.300 -13.572 1.00 75.12 131 LEU A N 1
ATOM 1016 C CA . LEU A 1 131 ? 3.311 -6.382 -13.853 1.00 75.12 131 LEU A CA 1
ATOM 1017 C C . LEU A 1 131 ? 3.730 -7.730 -14.461 1.00 75.12 131 LEU A C 1
ATOM 1019 O O . LEU A 1 131 ? 4.908 -7.916 -14.752 1.00 75.12 131 LEU A O 1
ATOM 1023 N N . SER A 1 132 ? 2.789 -8.646 -14.713 1.00 70.06 132 SER A N 1
ATOM 1024 C CA . SER A 1 132 ? 3.069 -9.978 -15.280 1.00 70.06 132 SER A CA 1
ATOM 1025 C C . SER A 1 132 ? 3.750 -9.945 -16.655 1.00 70.06 132 SER A C 1
ATOM 1027 O O . SER A 1 132 ? 4.485 -10.868 -16.996 1.00 70.06 132 SER A O 1
ATOM 1029 N N . GLY A 1 133 ? 3.557 -8.870 -17.425 1.00 66.81 133 GLY A N 1
ATOM 1030 C CA . GLY A 1 133 ? 4.229 -8.643 -18.708 1.00 66.81 133 GLY A CA 1
ATOM 1031 C C . GLY A 1 133 ? 5.676 -8.146 -18.599 1.00 66.81 133 GLY A C 1
ATOM 1032 O O . GLY A 1 133 ? 6.332 -7.995 -19.626 1.00 66.81 133 GLY A O 1
ATOM 1033 N N . ILE A 1 134 ? 6.188 -7.876 -17.389 1.00 67.06 134 ILE A N 1
ATOM 1034 C CA . ILE A 1 134 ? 7.545 -7.356 -17.176 1.00 67.06 134 ILE A CA 1
ATOM 1035 C C . ILE A 1 134 ? 8.428 -8.407 -16.515 1.00 67.06 134 ILE A C 1
ATOM 1037 O O . ILE A 1 134 ? 8.254 -8.757 -15.348 1.00 67.06 134 ILE A O 1
ATOM 1041 N N . SER A 1 135 ? 9.481 -8.820 -17.211 1.00 65.06 135 SER A N 1
ATOM 1042 C CA . SER A 1 135 ? 10.569 -9.574 -16.596 1.00 65.06 135 SER A CA 1
ATOM 1043 C C . SER A 1 135 ? 11.571 -8.616 -15.945 1.00 65.06 135 SER A C 1
ATOM 1045 O O . SER A 1 135 ? 12.563 -8.219 -16.557 1.00 65.06 135 SER A O 1
ATOM 1047 N N . LEU A 1 136 ? 11.328 -8.221 -14.692 1.00 70.31 136 LEU A N 1
ATOM 1048 C CA . LEU A 1 136 ? 12.342 -7.530 -13.888 1.00 70.31 136 LEU A CA 1
ATOM 1049 C C . LEU A 1 136 ? 13.282 -8.572 -13.260 1.00 70.31 136 LEU A C 1
ATOM 1051 O O . LEU A 1 136 ? 12.829 -9.364 -12.435 1.00 70.31 136 LEU A O 1
ATOM 1055 N N . PRO A 1 137 ? 14.595 -8.560 -13.561 1.00 73.50 137 PRO A N 1
ATOM 1056 C CA . PRO A 1 137 ? 15.521 -9.573 -13.043 1.00 73.50 137 PRO A CA 1
ATOM 1057 C C . PRO A 1 137 ? 15.700 -9.521 -11.519 1.00 73.50 137 PRO A C 1
ATO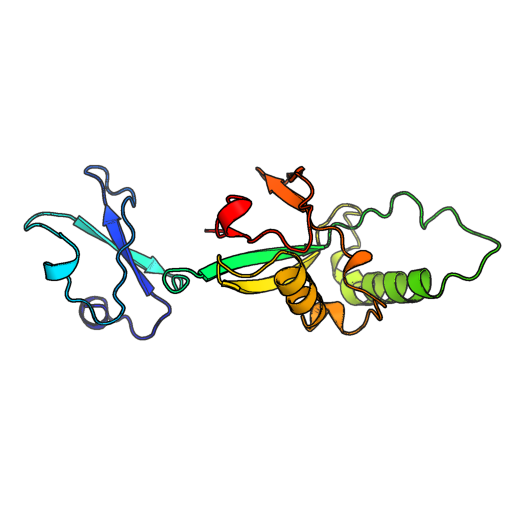M 1059 O O . PRO A 1 137 ? 16.149 -10.481 -10.898 1.00 73.50 137 PRO A O 1
ATOM 1062 N N . SER A 1 138 ? 15.421 -8.367 -10.901 1.00 80.69 138 SER A N 1
ATOM 1063 C CA . SER A 1 138 ? 15.597 -8.157 -9.465 1.00 80.69 138 SER A CA 1
ATOM 1064 C C . SER A 1 138 ? 14.767 -6.983 -8.943 1.00 80.69 138 SER A C 1
ATOM 1066 O O . SER A 1 138 ? 14.656 -5.943 -9.592 1.00 80.69 138 SER A O 1
ATOM 1068 N N . ILE A 1 139 ? 14.325 -7.068 -7.684 1.00 85.00 139 ILE A N 1
ATOM 1069 C CA . ILE A 1 139 ? 13.736 -5.946 -6.926 1.00 85.00 139 ILE A CA 1
ATOM 1070 C C . ILE A 1 139 ? 14.639 -4.704 -6.839 1.00 85.00 139 ILE A C 1
ATOM 1072 O O . ILE A 1 139 ? 14.186 -3.616 -6.477 1.00 85.00 139 ILE A O 1
ATOM 1076 N N . ARG A 1 140 ? 15.937 -4.833 -7.141 1.00 84.56 140 ARG A N 1
ATOM 1077 C CA . ARG A 1 140 ? 16.873 -3.699 -7.176 1.00 84.56 140 ARG A CA 1
ATOM 1078 C C . ARG A 1 140 ? 16.567 -2.718 -8.306 1.00 84.56 140 ARG A C 1
ATOM 1080 O O . ARG A 1 140 ? 16.888 -1.543 -8.154 1.00 84.56 140 ARG A O 1
ATOM 1087 N N . TYR A 1 141 ? 15.909 -3.179 -9.368 1.00 81.81 141 TYR A N 1
ATOM 1088 C CA . TYR A 1 141 ? 15.483 -2.343 -10.490 1.00 81.81 141 TYR A CA 1
ATOM 1089 C C . TYR A 1 141 ? 14.183 -1.576 -10.203 1.00 81.81 141 TYR A C 1
ATOM 1091 O O . TYR A 1 141 ? 13.895 -0.591 -10.873 1.00 81.81 141 TYR A O 1
ATOM 1099 N N . LEU A 1 142 ? 13.428 -1.952 -9.162 1.00 83.81 142 LEU A N 1
ATOM 1100 C CA . LEU A 1 142 ? 12.273 -1.179 -8.703 1.00 83.81 142 LEU A CA 1
ATOM 1101 C C . LEU A 1 142 ? 12.715 -0.014 -7.817 1.00 83.81 142 LEU A C 1
ATOM 1103 O O . LEU A 1 142 ? 13.408 -0.207 -6.811 1.00 83.81 142 LEU A O 1
ATOM 1107 N N . ARG A 1 143 ? 12.244 1.197 -8.119 1.00 86.44 143 ARG A N 1
ATOM 1108 C CA . ARG A 1 143 ? 12.411 2.376 -7.262 1.00 86.44 143 ARG A CA 1
ATOM 1109 C C . ARG A 1 143 ? 11.051 2.787 -6.720 1.00 86.44 143 ARG A C 1
ATOM 1111 O O . ARG A 1 143 ? 10.195 3.224 -7.471 1.00 86.44 143 ARG A O 1
ATOM 1118 N N . LEU A 1 144 ? 10.874 2.643 -5.410 1.00 88.44 144 LEU A N 1
ATOM 1119 C CA . LEU A 1 144 ? 9.651 3.068 -4.740 1.00 88.44 144 LEU A CA 1
ATOM 1120 C C . LEU A 1 144 ? 9.803 4.506 -4.259 1.00 88.44 144 LEU A C 1
ATOM 1122 O O . LEU A 1 144 ? 10.853 4.883 -3.723 1.00 88.44 144 LEU A O 1
ATOM 1126 N N . GLN A 1 145 ? 8.753 5.292 -4.431 1.00 86.62 145 GLN A N 1
ATOM 1127 C CA . GLN A 1 145 ? 8.666 6.668 -3.973 1.00 86.62 145 GLN A CA 1
ATOM 1128 C C . GLN A 1 145 ? 7.323 6.846 -3.275 1.00 86.62 145 GLN A C 1
ATOM 1130 O O . GLN A 1 145 ? 6.314 6.347 -3.763 1.00 86.62 145 GLN A O 1
ATOM 1135 N N . GLY A 1 146 ? 7.329 7.514 -2.123 1.00 84.12 146 GLY A N 1
ATOM 1136 C CA . GLY A 1 146 ? 6.083 7.930 -1.488 1.00 84.12 146 GLY A CA 1
ATOM 1137 C C . GLY A 1 146 ? 5.364 8.952 -2.363 1.00 84.12 146 GLY A C 1
ATOM 1138 O O . GLY A 1 146 ? 6.008 9.694 -3.108 1.00 84.12 146 GLY A O 1
ATOM 1139 N N . LEU A 1 147 ? 4.044 8.999 -2.263 1.00 77.56 147 LEU A N 1
ATOM 1140 C CA . LEU A 1 147 ? 3.235 10.056 -2.849 1.00 77.56 147 LEU A CA 1
ATOM 1141 C C . LEU A 1 147 ? 2.854 11.025 -1.729 1.00 77.56 147 LEU A C 1
ATOM 1143 O O . LEU A 1 147 ? 2.386 10.592 -0.683 1.00 77.56 147 LEU A O 1
ATOM 1147 N N . ASP A 1 148 ? 3.079 12.318 -1.925 1.00 73.06 148 ASP A N 1
ATOM 1148 C CA . ASP A 1 148 ? 2.619 13.360 -1.006 1.00 73.06 148 ASP A CA 1
ATOM 1149 C C . ASP A 1 148 ? 1.844 14.403 -1.817 1.00 73.06 148 ASP A C 1
ATOM 1151 O O . ASP A 1 148 ? 2.369 14.954 -2.789 1.00 73.06 148 ASP A O 1
ATOM 1155 N N . ASN A 1 149 ? 0.569 14.619 -1.485 1.00 65.88 149 ASN A N 1
ATOM 1156 C CA . ASN A 1 149 ? -0.344 15.518 -2.208 1.00 65.88 149 ASN A CA 1
ATOM 1157 C C . ASN A 1 149 ? -0.384 15.286 -3.732 1.00 65.88 149 ASN A C 1
ATOM 1159 O O . ASN A 1 149 ? -0.326 16.227 -4.526 1.00 65.88 149 ASN A O 1
ATOM 1163 N N . GLY A 1 150 ? -0.422 14.021 -4.161 1.00 66.38 150 GLY A N 1
ATOM 1164 C CA . GLY A 1 150 ? -0.451 13.673 -5.586 1.00 66.38 150 GLY A CA 1
ATOM 1165 C C . GLY A 1 150 ? 0.894 13.806 -6.306 1.00 66.38 150 GLY A C 1
ATOM 1166 O O . GLY A 1 150 ? 0.959 13.573 -7.512 1.00 66.38 150 GLY A O 1
ATOM 1167 N N . ARG A 1 151 ? 1.974 14.171 -5.603 1.00 69.06 151 ARG A N 1
ATOM 1168 C CA . ARG A 1 151 ? 3.311 14.339 -6.185 1.00 69.06 151 ARG A CA 1
ATOM 1169 C C . ARG A 1 151 ? 4.291 13.299 -5.638 1.00 69.06 151 ARG A C 1
ATOM 1171 O O . ARG A 1 151 ? 4.277 13.020 -4.438 1.00 69.06 151 ARG A O 1
ATOM 1178 N N . PRO A 1 152 ? 5.183 12.743 -6.477 1.00 75.31 152 PRO A N 1
ATOM 1179 C CA . PRO A 1 152 ? 6.222 11.842 -6.000 1.00 75.31 152 PRO A CA 1
ATOM 1180 C C . PRO A 1 152 ? 7.168 12.573 -5.034 1.00 75.31 152 PRO A C 1
ATOM 1182 O O . PRO A 1 152 ? 7.780 13.579 -5.388 1.00 75.31 152 PRO A O 1
ATOM 1185 N N . SER A 1 153 ? 7.291 12.073 -3.805 1.00 81.31 153 SER A N 1
ATOM 1186 C CA . SER A 1 153 ? 8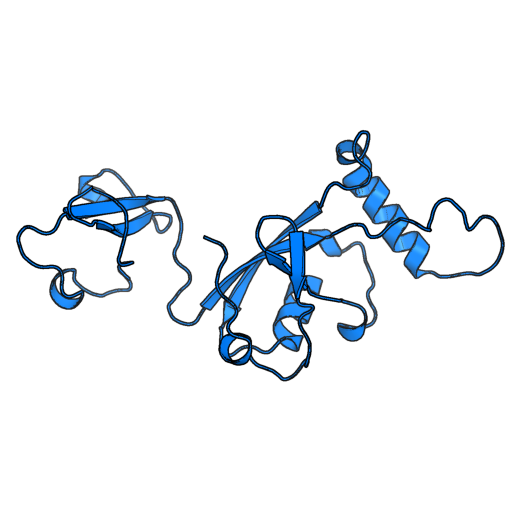.024 12.719 -2.716 1.00 81.31 153 SER A CA 1
ATOM 1187 C C . SER A 1 153 ? 9.357 12.017 -2.432 1.00 81.31 153 SER A C 1
ATOM 1189 O O . SER A 1 153 ? 10.314 12.103 -3.206 1.00 81.31 153 SER A O 1
ATOM 1191 N N . ARG A 1 154 ? 9.468 11.299 -1.316 1.00 84.69 154 ARG A N 1
ATOM 1192 C CA . ARG A 1 154 ? 10.698 10.666 -0.852 1.00 84.69 154 ARG A CA 1
ATOM 1193 C C . ARG A 1 154 ? 10.865 9.279 -1.460 1.00 84.69 154 ARG A C 1
ATOM 1195 O O . ARG A 1 154 ? 9.995 8.422 -1.346 1.00 84.69 154 ARG A O 1
ATOM 1202 N N . ILE A 1 155 ? 12.045 9.020 -2.018 1.00 86.19 155 ILE A N 1
ATOM 1203 C CA . ILE A 1 155 ? 12.430 7.672 -2.452 1.00 86.19 155 ILE A CA 1
ATOM 1204 C C . ILE A 1 155 ? 12.668 6.787 -1.233 1.00 86.19 155 ILE A C 1
ATOM 1206 O O . ILE A 1 155 ? 13.466 7.116 -0.346 1.00 86.19 155 ILE A O 1
ATOM 1210 N N . ILE A 1 156 ? 12.024 5.631 -1.238 1.00 86.69 156 ILE A N 1
ATOM 1211 C CA . ILE A 1 156 ? 12.106 4.624 -0.191 1.00 86.69 156 ILE A CA 1
ATOM 1212 C C . ILE A 1 156 ? 13.389 3.816 -0.403 1.00 86.69 156 ILE A C 1
ATOM 1214 O O . ILE A 1 156 ? 13.591 3.187 -1.445 1.00 86.69 156 ILE A O 1
ATOM 1218 N N . ARG A 1 157 ? 14.297 3.866 0.577 1.00 86.12 157 ARG A N 1
ATOM 1219 C CA . ARG A 1 157 ? 15.628 3.241 0.507 1.00 86.12 157 ARG A CA 1
ATOM 1220 C C . ARG A 1 157 ? 15.869 2.288 1.675 1.00 86.12 157 ARG A C 1
ATOM 1222 O O . ARG A 1 157 ? 15.299 2.439 2.753 1.00 86.12 157 ARG A O 1
ATOM 1229 N N . GLY A 1 158 ? 16.808 1.368 1.460 1.00 86.56 158 GLY A N 1
ATOM 1230 C CA . GLY A 1 158 ? 17.228 0.371 2.442 1.00 86.56 158 GLY A CA 1
ATOM 1231 C C . GLY A 1 158 ? 16.307 -0.842 2.428 1.00 86.56 158 GLY A C 1
ATOM 1232 O O . GLY A 1 158 ? 15.292 -0.858 3.110 1.00 86.56 158 GLY A O 1
ATOM 1233 N N . LEU A 1 159 ? 16.689 -1.855 1.646 1.00 87.75 159 LEU A N 1
ATOM 1234 C CA . LEU A 1 159 ? 15.899 -3.072 1.424 1.00 87.75 159 LEU A CA 1
ATOM 1235 C C . LEU A 1 159 ? 15.569 -3.828 2.719 1.00 87.75 159 LEU A C 1
ATOM 1237 O O . LEU A 1 159 ? 14.503 -4.414 2.801 1.00 87.75 159 LEU A O 1
ATOM 1241 N N . SER A 1 160 ? 16.447 -3.772 3.722 1.00 90.75 160 SER A N 1
ATOM 1242 C CA . SER A 1 160 ? 16.274 -4.429 5.023 1.00 90.75 160 SER A CA 1
ATOM 1243 C C . SER A 1 160 ? 15.547 -3.579 6.071 1.00 90.75 160 SER A C 1
ATOM 1245 O O . SER A 1 160 ? 15.309 -4.050 7.179 1.00 90.75 160 SER A O 1
ATOM 1247 N N . ASN A 1 161 ? 15.216 -2.316 5.775 1.00 90.81 161 ASN A N 1
ATOM 1248 C CA . ASN A 1 161 ? 14.459 -1.498 6.718 1.00 90.81 161 ASN A CA 1
ATOM 1249 C C . ASN A 1 161 ? 12.998 -1.948 6.724 1.00 90.81 161 ASN A C 1
ATOM 1251 O O . ASN A 1 161 ? 12.410 -2.146 5.661 1.00 90.81 161 ASN A O 1
ATOM 1255 N N . THR A 1 162 ? 12.411 -2.044 7.915 1.00 91.62 162 THR A N 1
ATOM 1256 C CA . THR A 1 162 ? 10.981 -2.316 8.062 1.00 91.62 162 THR A CA 1
ATOM 1257 C C . THR A 1 162 ? 10.144 -1.091 7.700 1.00 91.62 162 THR A C 1
ATOM 1259 O O . THR A 1 162 ? 10.587 0.055 7.870 1.00 91.62 162 THR A O 1
ATOM 1262 N N . LEU A 1 163 ? 8.918 -1.311 7.225 1.00 88.31 163 LEU A N 1
ATOM 1263 C CA . LEU A 1 163 ? 7.988 -0.230 6.872 1.00 88.31 163 LEU A CA 1
ATOM 1264 C C . LEU A 1 163 ? 7.647 0.644 8.091 1.00 88.31 163 LEU A C 1
ATOM 1266 O O . LEU A 1 163 ? 7.610 1.873 7.987 1.00 88.31 163 LEU A O 1
ATOM 1270 N N . LYS A 1 164 ? 7.540 0.032 9.275 1.00 86.75 164 LYS A N 1
ATOM 1271 C CA . LYS A 1 164 ? 7.382 0.711 10.569 1.00 86.75 164 LYS A CA 1
ATOM 1272 C C . LYS A 1 164 ? 8.550 1.642 10.892 1.00 86.75 164 LYS A C 1
ATOM 1274 O O . LYS A 1 164 ? 8.332 2.784 11.291 1.00 86.75 164 LYS A O 1
ATOM 1279 N N . LYS A 1 165 ? 9.799 1.206 10.671 1.00 87.50 165 LYS A N 1
ATOM 1280 C CA . LYS A 1 165 ? 10.997 2.049 10.871 1.00 87.50 165 LYS A CA 1
ATOM 1281 C C . LYS A 1 165 ? 11.008 3.249 9.923 1.00 87.50 165 LYS A C 1
ATOM 1283 O O . LYS A 1 165 ? 11.511 4.314 10.275 1.00 87.50 165 LYS A O 1
ATOM 1288 N N . LEU A 1 166 ? 10.449 3.077 8.729 1.00 82.25 166 LEU A N 1
ATOM 1289 C CA . LEU A 1 166 ? 10.321 4.132 7.729 1.00 82.25 166 LEU A CA 1
ATOM 1290 C C . LEU A 1 166 ? 9.113 5.050 7.956 1.00 82.25 166 LEU A C 1
ATOM 1292 O O . LEU A 1 166 ? 8.970 6.012 7.205 1.00 82.25 166 LEU A O 1
ATOM 1296 N N . LYS A 1 167 ? 8.308 4.801 9.001 1.00 83.06 167 LYS A N 1
ATOM 1297 C CA . LYS A 1 167 ? 7.079 5.540 9.326 1.00 83.06 167 LYS A CA 1
ATOM 1298 C C . LYS A 1 167 ? 6.098 5.601 8.148 1.00 83.06 167 LYS A C 1
ATOM 1300 O O . LYS A 1 167 ? 5.469 6.629 7.927 1.00 83.06 167 LYS A O 1
ATOM 1305 N N . MET A 1 168 ? 6.000 4.511 7.387 1.00 80.69 168 MET A N 1
ATOM 1306 C CA . MET A 1 168 ? 4.992 4.387 6.333 1.00 80.69 168 MET A CA 1
ATOM 1307 C C . MET A 1 168 ? 3.596 4.325 6.953 1.00 80.69 168 MET A C 1
ATOM 1309 O O . MET A 1 168 ? 3.414 3.695 7.997 1.00 80.69 168 MET A O 1
ATOM 1313 N N . GLN A 1 169 ? 2.636 4.978 6.309 1.00 76.38 169 GLN A N 1
ATOM 1314 C CA . GLN A 1 169 ? 1.229 4.995 6.700 1.00 76.38 169 GLN A CA 1
ATOM 1315 C C . GLN A 1 169 ? 0.384 4.439 5.556 1.00 76.38 169 GLN A C 1
ATOM 1317 O O . GLN A 1 169 ? 0.804 4.522 4.403 1.00 76.38 169 GLN A O 1
ATOM 1322 N N . SER A 1 170 ? -0.759 3.844 5.891 1.00 72.19 170 SER A N 1
ATOM 1323 C CA . SER A 1 170 ? -1.719 3.362 4.899 1.00 72.19 170 SER A CA 1
ATOM 1324 C C . SER A 1 170 ? -2.342 4.522 4.126 1.00 72.19 170 SER A C 1
ATOM 1326 O O . SER A 1 170 ? -2.568 5.588 4.701 1.00 72.19 170 SER A O 1
ATOM 1328 N N . ASP A 1 171 ? -2.676 4.280 2.861 1.00 65.50 171 ASP A N 1
ATOM 1329 C CA . ASP A 1 171 ? -3.561 5.162 2.101 1.00 65.50 171 ASP A CA 1
ATOM 1330 C C . ASP A 1 171 ? -4.996 4.982 2.642 1.00 65.50 171 ASP A C 1
ATOM 1332 O O . ASP A 1 171 ? -5.492 3.852 2.705 1.00 65.50 171 ASP A O 1
ATOM 1336 N N . HIS A 1 172 ? -5.629 6.075 3.084 1.00 55.31 172 HIS A N 1
ATOM 1337 C CA . HIS A 1 172 ? -7.016 6.134 3.569 1.00 55.31 172 HIS A CA 1
ATOM 1338 C C . HIS A 1 172 ? -7.877 6.995 2.649 1.00 55.31 172 HIS A C 1
ATOM 1340 O O . HIS A 1 172 ? -7.372 8.049 2.200 1.00 55.31 172 HIS A O 1
#

Radius of gyration: 21.09 Å; chains: 1; bounding box: 51×29×60 Å

Organism: Caerostris extrusa (NCBI:txid172846)

Sequence (172 aa):
MLSIAGLNGDAWHLRKTNWCGEPTEQLSLDGVTIDDENVKHGENLIIMEGRLPVKGYLTFSIWLFPTFENISNSKRGSMDDLSFGIESLIQSFGDTLNNDINKSIKLGDVEISNESTVADLKNYILTLPSLSGISLPSIRYLRLQGLDNGRPSRIIRGLSNTLKKLKMQSDH

Secondary structure (DSSP, 8-state):
-GGGGT--SSSEEEEEE-TT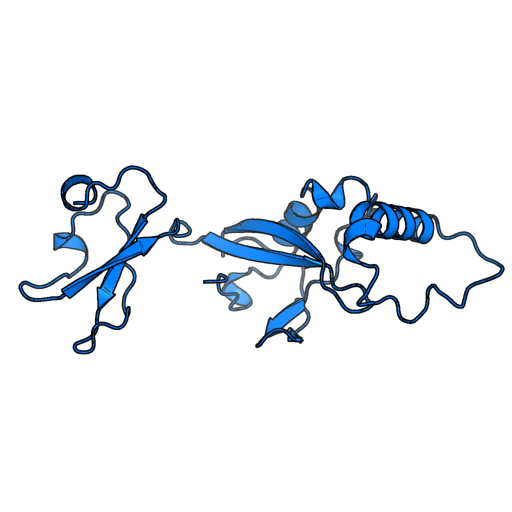S-EEEEE--SS--GGGGTPPTT--EEEEESPPPPTTEEEEEEEE----TTGGG--SS---HHHHHHHHHHHHTHHHHTT-TTPPEEEEEEEEETTSBHHHHHHHHHTSGGGTT---S-GGG---EEEETTEEEEEP--TTSBTTTTT-----

Foldseek 3Di:
DCVVVVHDDQQKFKFWADPVRHGDGTDDVPVDDVVRVPDDPPTDMDMDTGHDQDVQKAKDFDKDFPPPPDPVPPDDDDDDVQNVLVVVLCVVCVVVCVPPPGDIDGQGMDMGGQQAFLQVVLVVSCPGPSNPSGDDVGSVPDWDFDADPNHGDHIDDDRGDGNVNVVDHHDD

pLDDT: mean 71.19, std 14.35, range [41.06, 93.94]